Protein AF-A0A379WI03-F1 (afdb_monomer_lite)

Secondary structure (DSSP, 8-state):
-HHHHTT---S--HHHHHHHTT--SS--GGGGTTS---TTS--B----TT-------B-----TT-SS--------

pLDDT: mean 85.23, std 17.52, range [39.41, 97.75]

Radius of gyration: 19.85 Å; chains: 1; bounding box: 35×40×52 Å

InterPro domains:
  IPR001900 Ribonuclease II/R [PF00773] (35-63)
  IPR012340 Nucleic acid-binding, OB-fold [SSF50249] (2-63)

Organism: Salmonella enterica I (NCBI:txid59201)

Structure (mmCIF, N/CA/C/O backbone):
data_AF-A0A379WI03-F1
#
_entry.id   AF-A0A379WI03-F1
#
loop_
_atom_site.group_PDB
_atom_site.id
_atom_site.type_symbol
_atom_site.label_atom_id
_atom_site.label_alt_id
_atom_site.label_comp_id
_atom_site.label_asym_id
_atom_site.label_entity_id
_atom_site.label_seq_id
_atom_site.pdbx_PDB_ins_code
_atom_site.Cartn_x
_atom_site.Cartn_y
_atom_site.Cartn_z
_atom_site.occupancy
_atom_site.B_iso_or_equiv
_atom_site.auth_seq_id
_atom_site.auth_comp_id
_atom_site.auth_asym_id
_atom_site.auth_atom_id
_atom_site.pdbx_PDB_model_num
ATOM 1 N N . MET A 1 1 ? -2.114 21.970 20.109 1.00 62.22 1 MET A N 1
ATOM 2 C CA . MET A 1 1 ? -3.509 22.472 20.128 1.00 62.22 1 MET A CA 1
ATOM 3 C C . MET A 1 1 ? -4.168 22.522 18.739 1.00 62.22 1 MET A C 1
ATOM 5 O O . MET A 1 1 ? -5.319 22.905 18.675 1.00 62.22 1 MET A O 1
ATOM 9 N N . ALA A 1 2 ? -3.522 22.076 17.648 1.00 83.75 2 ALA A N 1
ATOM 10 C CA . ALA A 1 2 ? -4.064 22.221 16.287 1.00 83.75 2 ALA A CA 1
ATOM 11 C C . ALA A 1 2 ? -5.337 21.397 16.002 1.00 83.75 2 ALA A C 1
ATOM 13 O O . ALA A 1 2 ? -6.278 21.929 15.429 1.00 83.75 2 ALA A O 1
ATOM 14 N N . LEU A 1 3 ? -5.410 20.139 16.457 1.00 74.88 3 LEU A N 1
ATOM 15 C CA . LEU A 1 3 ? -6.542 19.244 16.155 1.00 74.88 3 LEU A CA 1
ATOM 16 C C . LEU A 1 3 ? -7.901 19.789 16.619 1.00 74.88 3 LEU A C 1
ATOM 18 O O . LEU A 1 3 ? -8.883 19.682 15.898 1.00 74.88 3 LEU A O 1
ATOM 22 N N . ARG A 1 4 ? -7.955 20.399 17.812 1.00 77.00 4 ARG A N 1
ATOM 23 C CA . ARG A 1 4 ? -9.199 20.976 18.350 1.00 77.00 4 ARG A CA 1
ATOM 24 C C . ARG A 1 4 ? -9.502 22.348 17.754 1.00 77.00 4 ARG A C 1
ATOM 26 O O . ARG A 1 4 ? -10.661 22.676 17.567 1.00 77.00 4 ARG A O 1
ATOM 33 N N . THR A 1 5 ? -8.469 23.140 17.466 1.00 85.31 5 THR A N 1
ATOM 34 C CA . THR A 1 5 ? -8.616 24.485 16.890 1.00 85.31 5 THR A CA 1
ATOM 35 C C . THR A 1 5 ? -9.073 24.450 15.434 1.00 85.31 5 THR A C 1
ATOM 37 O O . THR A 1 5 ? -9.812 25.332 15.020 1.00 85.31 5 THR A O 1
ATOM 40 N N . HIS A 1 6 ? -8.649 23.440 14.673 1.00 88.69 6 HIS A N 1
ATOM 41 C CA . HIS A 1 6 ? -9.027 23.254 13.270 1.00 88.69 6 HIS A CA 1
ATOM 42 C C . HIS A 1 6 ? -10.091 22.169 13.073 1.00 88.69 6 HIS A C 1
ATOM 44 O O . HIS A 1 6 ? -10.341 21.782 11.937 1.00 88.69 6 HIS A O 1
ATOM 50 N N . GLU A 1 7 ? -10.676 21.665 14.167 1.00 86.56 7 GLU A N 1
ATOM 51 C CA . GLU A 1 7 ? -11.760 20.671 14.155 1.00 86.56 7 GLU A CA 1
ATOM 52 C C . GLU A 1 7 ? -11.471 19.456 13.254 1.00 86.56 7 GLU A C 1
ATOM 54 O O . GLU A 1 7 ? -12.360 18.908 12.607 1.00 86.56 7 GLU A O 1
ATOM 59 N N . ILE A 1 8 ? -10.207 19.021 13.214 1.00 92.00 8 ILE A N 1
ATOM 60 C CA . ILE A 1 8 ? -9.782 17.895 12.380 1.00 92.00 8 ILE A CA 1
ATOM 61 C C . ILE A 1 8 ? -10.295 16.602 13.026 1.00 92.00 8 ILE A C 1
ATOM 63 O O . ILE A 1 8 ? -9.931 16.328 14.177 1.00 92.00 8 ILE A O 1
ATOM 67 N N . PRO A 1 9 ? -11.105 15.788 12.323 1.00 92.12 9 PRO A N 1
ATOM 68 C CA . PRO A 1 9 ? -11.559 14.507 12.841 1.00 92.12 9 PRO A CA 1
ATOM 69 C C . PRO A 1 9 ? -10.370 13.588 13.105 1.00 92.12 9 PRO A C 1
ATOM 71 O O . PRO A 1 9 ? -9.519 13.388 12.243 1.00 92.12 9 PRO A O 1
ATOM 74 N N . TYR A 1 10 ? -10.312 13.036 14.312 1.00 91.75 10 TYR A N 1
ATOM 75 C CA . TYR A 1 10 ? -9.207 12.176 14.746 1.00 91.75 10 TYR A CA 1
ATOM 76 C C . TYR A 1 10 ? -9.684 10.895 15.443 1.00 91.75 10 TYR A C 1
ATOM 78 O O . TYR A 1 10 ? -8.869 10.042 15.782 1.00 91.75 10 TYR A O 1
ATOM 86 N N . ILE A 1 11 ? -10.993 10.771 15.685 1.00 95.19 11 ILE A N 1
ATOM 87 C CA . ILE A 1 11 ? -11.622 9.568 16.233 1.00 95.19 11 ILE A CA 1
ATOM 88 C C . ILE A 1 11 ? -12.369 8.874 15.104 1.00 95.19 11 ILE A C 1
ATOM 90 O O . ILE A 1 11 ? -13.225 9.483 14.458 1.00 95.19 11 ILE A O 1
ATOM 94 N N . TRP A 1 12 ? -12.067 7.598 14.899 1.00 96.38 12 TRP A N 1
ATOM 95 C CA . TRP A 1 12 ? -12.798 6.763 13.961 1.00 96.38 12 TRP A CA 1
ATOM 96 C C . TRP A 1 12 ? -14.161 6.367 14.551 1.00 96.38 12 TRP A C 1
ATOM 98 O O . TRP A 1 12 ? -14.234 5.974 15.716 1.00 96.38 12 TRP A O 1
ATOM 108 N N . PRO A 1 13 ? -15.265 6.476 13.792 1.00 97.31 13 PRO A N 1
ATOM 109 C CA . PRO A 1 13 ? -16.562 5.987 14.245 1.00 97.31 13 PRO A CA 1
ATOM 110 C C . PRO A 1 13 ? -16.557 4.465 14.432 1.00 97.31 13 PRO A C 1
ATOM 112 O O . PRO A 1 13 ? -16.003 3.744 13.607 1.00 97.31 13 PRO A O 1
ATOM 115 N N . GLN A 1 14 ? -17.282 3.962 15.435 1.00 97.31 14 GLN A N 1
ATOM 116 C CA . GLN A 1 14 ? -17.372 2.520 15.722 1.00 97.31 14 GLN A CA 1
ATOM 117 C C . GLN A 1 14 ? -17.824 1.686 14.507 1.00 97.31 14 GLN A C 1
ATOM 119 O O . GLN A 1 14 ? -17.369 0.563 14.313 1.00 97.31 14 GLN A O 1
ATOM 124 N N . ALA A 1 15 ? -18.702 2.235 13.662 1.00 97.12 15 ALA A N 1
ATOM 125 C CA . ALA A 1 15 ? -19.140 1.567 12.437 1.00 97.12 15 ALA A CA 1
ATOM 126 C C . ALA A 1 15 ? -17.985 1.336 11.440 1.00 97.12 15 ALA A C 1
ATOM 128 O O . ALA A 1 15 ? -17.958 0.304 10.775 1.00 97.12 15 ALA A O 1
ATOM 129 N N . VAL A 1 16 ? -17.016 2.260 11.365 1.00 96.94 16 VAL A N 1
ATOM 130 C CA . VAL A 1 16 ? -15.822 2.119 10.513 1.00 96.94 16 VAL A CA 1
ATOM 131 C C . VAL A 1 16 ? -14.918 1.022 11.064 1.00 96.94 16 VAL A C 1
ATOM 133 O O . VAL A 1 16 ? -14.496 0.151 10.311 1.00 96.94 16 VAL A O 1
ATOM 136 N N . GLU A 1 17 ? -14.689 1.006 12.380 1.00 97.62 17 GLU A N 1
ATOM 137 C CA . GLU A 1 17 ? -13.900 -0.042 13.043 1.00 97.62 17 GLU A CA 1
ATOM 138 C C . GLU A 1 17 ? -14.505 -1.437 12.816 1.00 97.62 17 GLU A C 1
ATOM 140 O O . GLU A 1 17 ? -13.797 -2.380 12.469 1.00 97.62 17 GLU A O 1
ATOM 145 N N . GLN A 1 18 ? -15.830 -1.563 12.940 1.00 97.75 18 GLN A N 1
ATOM 146 C CA . GLN A 1 18 ? -16.547 -2.815 12.678 1.00 97.75 18 GLN A CA 1
ATOM 147 C C . GLN A 1 18 ? -16.437 -3.260 11.217 1.00 97.75 18 GLN A C 1
ATOM 149 O O . GLN A 1 18 ? -16.331 -4.456 10.951 1.00 97.75 18 GLN A O 1
ATOM 154 N N . GLN A 1 19 ? -16.452 -2.318 10.271 1.00 96.62 19 GLN A N 1
ATOM 155 C CA . GLN A 1 19 ? -16.334 -2.623 8.849 1.00 96.62 19 GLN A CA 1
ATOM 156 C C . GLN A 1 19 ? -14.940 -3.156 8.492 1.00 96.62 19 GLN A C 1
ATOM 158 O O . GLN A 1 19 ? -14.834 -4.147 7.769 1.00 96.62 19 GLN A O 1
ATOM 163 N N . VAL A 1 20 ? -13.874 -2.522 8.989 1.00 96.69 20 VAL A N 1
ATOM 164 C CA . VAL A 1 20 ? -12.494 -2.917 8.653 1.00 96.69 20 VAL A CA 1
ATOM 165 C C . VAL A 1 20 ? -12.039 -4.184 9.381 1.00 96.69 20 VAL A C 1
ATOM 167 O O . VAL A 1 20 ? -11.149 -4.873 8.892 1.00 96.69 20 VAL A O 1
ATOM 170 N N . ALA A 1 21 ? -12.679 -4.547 10.498 1.00 96.50 21 ALA A N 1
ATOM 171 C CA . ALA A 1 21 ? -12.339 -5.736 11.285 1.00 96.50 21 ALA A CA 1
ATOM 172 C C . ALA A 1 21 ? -12.450 -7.065 10.511 1.00 96.50 21 ALA A C 1
ATOM 174 O O . ALA A 1 21 ? -11.852 -8.061 10.910 1.00 96.50 21 ALA A O 1
ATOM 175 N N . GLY A 1 22 ? -13.226 -7.098 9.422 1.00 95.12 22 GLY A N 1
ATOM 176 C CA . GLY A 1 22 ? -13.382 -8.278 8.568 1.00 95.12 22 GLY A CA 1
ATOM 177 C C . GLY A 1 22 ? -12.373 -8.385 7.421 1.00 95.12 22 GLY A C 1
ATOM 178 O O . GLY A 1 22 ? -12.439 -9.354 6.660 1.00 95.12 22 GLY A O 1
ATOM 179 N N . LEU A 1 23 ? -11.480 -7.404 7.246 1.00 95.75 23 LEU A N 1
ATOM 180 C CA . LEU A 1 23 ? -10.482 -7.434 6.179 1.00 95.75 23 LEU A CA 1
ATOM 181 C C . LEU A 1 23 ? -9.447 -8.529 6.449 1.00 95.75 23 LEU A C 1
ATOM 183 O O . LEU A 1 23 ? -8.967 -8.704 7.567 1.00 95.75 23 LEU A O 1
ATOM 187 N N . LYS A 1 24 ? -9.119 -9.285 5.401 1.00 96.12 24 LYS A N 1
ATOM 188 C CA . LYS A 1 24 ? -8.057 -10.292 5.438 1.00 96.12 24 LYS A CA 1
ATOM 189 C C . LYS A 1 24 ? -6.715 -9.628 5.144 1.00 96.12 24 LYS A C 1
ATOM 191 O O . LYS A 1 24 ? -6.669 -8.620 4.448 1.00 96.12 24 LYS A O 1
ATOM 196 N N . GLU A 1 25 ? -5.645 -10.236 5.643 1.00 95.94 25 GLU A N 1
ATOM 197 C CA . GLU A 1 25 ? -4.271 -9.775 5.415 1.00 95.94 25 GLU A CA 1
ATOM 198 C C . GLU A 1 25 ? -3.843 -9.931 3.949 1.00 95.94 25 GLU A C 1
ATOM 200 O O . GLU A 1 25 ? -3.196 -9.054 3.387 1.00 95.94 25 GLU A O 1
ATOM 205 N N . GLU A 1 26 ? -4.268 -11.018 3.301 1.00 96.44 26 GLU A N 1
ATOM 206 C CA . GLU A 1 26 ? -3.950 -11.298 1.902 1.00 96.44 26 GLU A CA 1
ATOM 207 C C . GLU A 1 26 ? -5.149 -11.065 0.975 1.00 96.44 26 GLU A C 1
ATOM 209 O O . GLU A 1 26 ? -6.310 -11.313 1.326 1.00 96.44 26 GLU A O 1
ATOM 214 N N . VAL A 1 27 ? -4.856 -10.641 -0.258 1.00 94.75 27 VAL A N 1
ATOM 215 C CA . VAL A 1 27 ? -5.867 -10.463 -1.305 1.00 94.75 27 VAL A CA 1
ATOM 216 C C . VAL A 1 27 ? -6.357 -11.836 -1.790 1.00 94.75 27 VAL A C 1
ATOM 218 O O . VAL A 1 27 ? -5.547 -12.609 -2.314 1.00 94.75 27 VAL A O 1
ATOM 221 N N . PRO A 1 28 ? -7.665 -12.138 -1.686 1.00 95.31 28 PRO A N 1
ATOM 222 C CA . PRO A 1 28 ? -8.218 -13.420 -2.117 1.00 95.31 28 PRO A CA 1
ATOM 223 C C . PRO A 1 28 ? -8.086 -13.620 -3.636 1.00 95.31 28 PRO A C 1
ATOM 225 O O . PRO A 1 28 ? -8.193 -12.663 -4.407 1.00 95.31 28 PRO A O 1
ATOM 228 N N . GLU A 1 29 ? -7.889 -14.864 -4.084 1.00 94.88 29 GLU A N 1
ATOM 229 C CA . GLU A 1 29 ? -7.703 -15.194 -5.509 1.00 94.88 29 GLU A CA 1
ATOM 230 C C . GLU A 1 29 ? -8.915 -14.801 -6.361 1.00 94.88 29 GLU A C 1
ATOM 232 O O . GLU A 1 29 ? -8.768 -14.341 -7.493 1.00 94.88 29 GLU A O 1
ATOM 237 N N . GLU A 1 30 ? -10.121 -14.887 -5.798 1.00 95.69 30 GLU A N 1
ATOM 238 C CA . GLU A 1 30 ? -11.351 -14.511 -6.492 1.00 95.69 30 GLU A CA 1
ATOM 239 C C . GLU A 1 30 ? -11.372 -13.016 -6.855 1.00 95.69 30 GLU A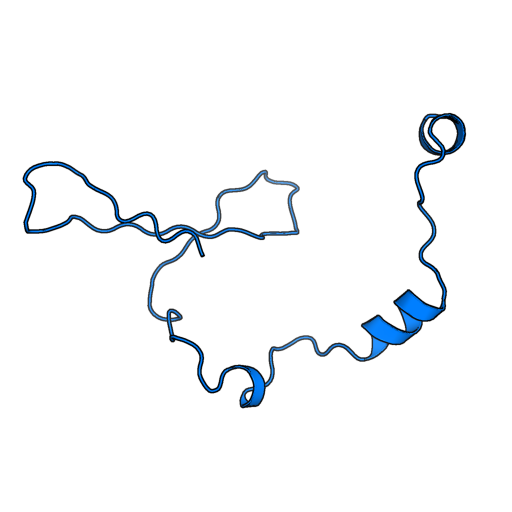 C 1
ATOM 241 O O . GLU A 1 30 ? -11.937 -12.639 -7.880 1.00 95.69 30 GLU A O 1
ATOM 246 N N . ALA A 1 31 ? -10.712 -12.160 -6.064 1.00 94.81 31 ALA A N 1
ATOM 247 C CA . ALA A 1 31 ? -10.621 -10.720 -6.323 1.00 94.81 31 ALA A CA 1
ATOM 248 C C . ALA A 1 31 ? -9.591 -10.354 -7.409 1.00 94.81 31 ALA A C 1
ATOM 250 O O . ALA A 1 31 ? -9.566 -9.210 -7.881 1.00 94.81 31 ALA A O 1
ATOM 251 N N . LYS A 1 32 ? -8.738 -11.309 -7.806 1.00 94.62 32 LYS A N 1
ATOM 252 C CA . LYS A 1 32 ? -7.730 -11.135 -8.863 1.00 94.62 32 LYS A CA 1
ATOM 253 C C . LYS A 1 32 ? -8.306 -11.407 -10.255 1.00 94.62 32 LYS A C 1
ATOM 255 O O . LYS A 1 32 ? -7.764 -10.923 -11.247 1.00 94.62 32 LYS A O 1
ATOM 260 N N . VAL A 1 33 ? -9.416 -12.143 -10.344 1.00 95.88 33 VAL A N 1
ATOM 261 C CA . VAL A 1 33 ? -10.044 -12.521 -11.618 1.00 95.88 33 VAL A CA 1
ATOM 262 C C . VAL A 1 33 ? -10.463 -11.281 -12.414 1.00 95.88 33 VAL A C 1
ATOM 264 O O . VAL A 1 33 ? -11.132 -10.388 -11.901 1.00 95.88 33 VAL A O 1
ATOM 267 N N . GLY A 1 34 ? -10.075 -11.235 -13.692 1.00 94.62 34 GLY A N 1
ATOM 268 C CA . GLY A 1 34 ? -10.397 -10.133 -14.607 1.00 94.62 34 GLY A CA 1
ATOM 269 C C . GLY A 1 34 ? -9.448 -8.933 -14.534 1.00 94.62 34 GLY A C 1
ATOM 270 O O . GLY A 1 34 ? -9.645 -7.971 -15.275 1.00 94.62 34 GLY A O 1
ATOM 271 N N . ARG A 1 35 ? -8.415 -8.979 -13.684 1.00 95.06 35 ARG A N 1
ATOM 272 C CA . ARG A 1 35 ? -7.355 -7.964 -13.641 1.00 95.06 35 ARG A CA 1
ATOM 273 C C . ARG A 1 35 ? -6.223 -8.314 -14.604 1.00 95.06 35 ARG A C 1
ATOM 275 O O . ARG A 1 35 ? -5.965 -9.484 -14.876 1.00 95.06 35 ARG A O 1
ATOM 282 N N . VAL A 1 36 ? -5.540 -7.286 -15.102 1.00 94.94 36 VAL A N 1
ATOM 283 C CA . VAL A 1 36 ? -4.270 -7.460 -15.816 1.00 94.94 36 VAL A CA 1
ATOM 284 C C . VAL A 1 36 ? -3.212 -7.878 -14.800 1.00 94.94 36 VAL A C 1
ATOM 286 O O . VAL A 1 36 ? -3.078 -7.246 -13.753 1.00 94.94 36 VAL A O 1
ATOM 289 N N . ASP A 1 37 ? -2.486 -8.948 -15.102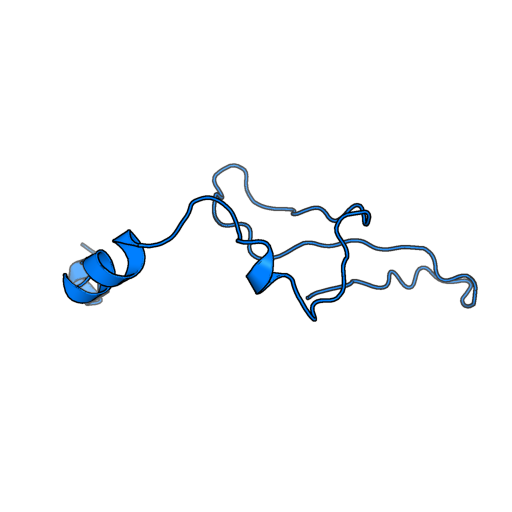 1.00 94.12 37 ASP A N 1
ATOM 290 C CA . ASP A 1 37 ? -1.435 -9.460 -14.231 1.00 94.12 37 ASP A CA 1
ATOM 291 C C . ASP A 1 37 ? -0.098 -8.780 -14.544 1.00 94.12 37 ASP A C 1
ATOM 293 O O . ASP A 1 37 ? 0.438 -8.932 -15.641 1.00 94.12 37 ASP A O 1
ATOM 297 N N . LEU A 1 38 ? 0.416 -8.012 -13.582 1.00 94.62 38 LEU A N 1
ATOM 298 C CA . LEU A 1 38 ? 1.691 -7.292 -13.669 1.00 94.62 38 LEU A CA 1
ATOM 299 C C . LEU A 1 38 ? 2.706 -7.77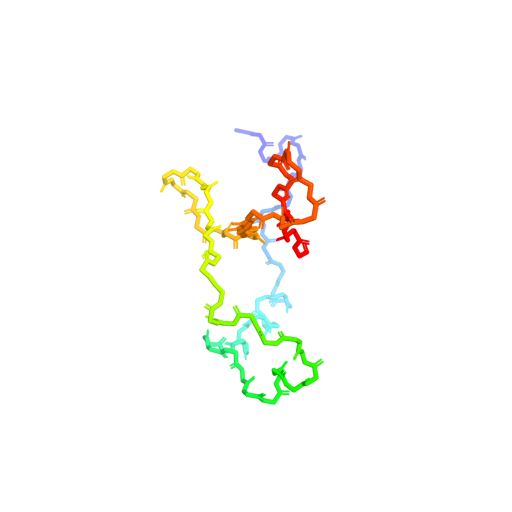8 -12.621 1.00 94.62 38 LEU A C 1
ATOM 301 O O . LEU A 1 38 ? 3.695 -7.096 -12.372 1.00 94.62 38 LEU A O 1
ATOM 305 N N . ARG A 1 39 ? 2.479 -8.937 -11.986 1.00 94.00 39 ARG A N 1
ATOM 306 C CA . ARG A 1 39 ? 3.311 -9.422 -10.865 1.00 94.00 39 ARG A CA 1
ATOM 307 C C . ARG A 1 39 ? 4.761 -9.727 -11.244 1.00 94.00 39 ARG A C 1
ATOM 309 O O . ARG A 1 39 ? 5.631 -9.653 -10.384 1.00 94.00 39 ARG A O 1
ATOM 316 N N . ASP A 1 40 ? 5.013 -10.042 -12.512 1.00 94.56 40 ASP A N 1
ATOM 317 C CA . ASP A 1 40 ? 6.360 -10.307 -13.033 1.00 94.56 40 ASP A CA 1
ATOM 318 C C . ASP A 1 40 ? 7.092 -9.027 -13.481 1.00 94.56 40 ASP A C 1
ATOM 320 O O . ASP A 1 40 ? 8.275 -9.070 -13.829 1.00 94.56 40 ASP A O 1
ATOM 324 N N . LEU A 1 41 ? 6.405 -7.878 -13.494 1.00 93.12 41 LEU A N 1
ATOM 325 C CA . LEU A 1 41 ? 6.994 -6.595 -13.858 1.00 93.12 41 LEU A CA 1
ATOM 326 C C . LEU A 1 41 ? 7.727 -6.012 -12.637 1.00 93.12 41 LEU A C 1
ATOM 328 O O . LEU A 1 41 ? 7.143 -5.968 -11.554 1.00 93.12 41 LEU A O 1
ATOM 332 N N . PRO A 1 42 ? 8.981 -5.536 -12.768 1.00 93.62 42 PRO A N 1
ATOM 333 C CA . PRO A 1 42 ? 9.768 -5.081 -11.624 1.00 93.62 42 PRO A CA 1
ATOM 334 C C . PRO A 1 42 ? 9.390 -3.643 -11.233 1.00 93.62 42 PRO A C 1
ATOM 336 O O . PRO A 1 42 ? 10.180 -2.708 -11.373 1.00 93.62 42 PRO A O 1
ATOM 339 N N . LEU A 1 43 ? 8.151 -3.477 -10.776 1.00 94.31 43 LEU A N 1
ATOM 340 C CA . LEU A 1 43 ? 7.618 -2.249 -10.197 1.00 94.31 43 LEU A CA 1
ATOM 341 C C . LEU A 1 43 ? 8.291 -1.968 -8.847 1.00 94.31 43 LEU A C 1
ATOM 343 O O . LEU A 1 43 ? 8.516 -2.883 -8.054 1.00 94.31 43 LEU A O 1
ATOM 347 N N . VAL A 1 44 ? 8.600 -0.698 -8.586 1.00 94.44 44 VAL A N 1
ATOM 348 C CA . VAL A 1 44 ? 9.177 -0.230 -7.316 1.00 94.44 44 VAL A CA 1
ATOM 349 C C . VAL A 1 44 ? 8.432 1.002 -6.809 1.00 94.44 44 VAL A C 1
ATOM 351 O O . VAL A 1 44 ? 7.930 1.783 -7.617 1.00 94.44 44 VAL A O 1
ATOM 354 N N . THR A 1 45 ? 8.394 1.192 -5.490 1.00 95.44 45 THR A N 1
ATOM 355 C CA . THR A 1 45 ? 7.901 2.420 -4.842 1.00 95.44 45 THR A CA 1
ATOM 356 C C . THR A 1 45 ? 9.101 3.255 -4.384 1.00 95.44 45 THR A C 1
ATOM 358 O O . THR A 1 45 ? 10.190 2.713 -4.149 1.00 95.44 45 THR A O 1
ATOM 361 N N . ILE A 1 46 ? 8.962 4.581 -4.344 1.00 95.19 46 ILE A N 1
ATOM 362 C CA . ILE A 1 46 ? 10.046 5.498 -3.966 1.00 95.19 46 ILE A CA 1
ATOM 363 C C . ILE A 1 46 ? 9.481 6.532 -2.997 1.00 95.19 46 ILE A C 1
ATOM 365 O O . ILE A 1 46 ? 8.968 7.571 -3.403 1.00 95.19 46 ILE A O 1
ATOM 369 N N . ASP A 1 47 ? 9.651 6.253 -1.709 1.00 94.75 47 ASP A N 1
ATOM 370 C CA . ASP A 1 47 ? 9.017 6.992 -0.621 1.00 94.75 47 ASP A CA 1
ATOM 371 C C . ASP A 1 47 ? 10.029 7.445 0.440 1.00 94.75 47 ASP A C 1
ATOM 373 O O . ASP A 1 47 ? 11.203 7.063 0.434 1.00 94.75 47 ASP A O 1
ATOM 377 N N . GLY A 1 48 ? 9.571 8.279 1.377 1.00 95.12 48 GLY A N 1
ATOM 378 C CA . GLY A 1 48 ? 10.359 8.659 2.551 1.00 95.12 48 GLY A CA 1
ATOM 379 C C . GLY A 1 48 ? 10.593 7.480 3.508 1.00 95.12 48 GLY A C 1
ATOM 380 O O . GLY A 1 48 ? 9.773 6.573 3.599 1.00 95.12 48 GLY A O 1
ATOM 381 N N . GLU A 1 49 ? 11.686 7.516 4.278 1.00 95.00 49 GLU A N 1
ATOM 382 C CA . GLU A 1 49 ? 12.099 6.420 5.183 1.00 95.00 49 GLU A CA 1
ATOM 383 C C . GLU A 1 49 ? 11.023 6.027 6.220 1.00 95.00 49 GLU A C 1
ATOM 385 O O . GLU A 1 49 ? 10.863 4.851 6.573 1.00 95.00 49 GLU A O 1
ATOM 390 N N . ASP A 1 50 ? 10.238 7.005 6.672 1.00 95.56 50 ASP A N 1
ATOM 391 C CA . ASP A 1 50 ? 9.188 6.819 7.675 1.00 95.56 50 ASP A CA 1
ATOM 392 C C . ASP A 1 50 ? 7.811 6.466 7.080 1.00 95.56 50 ASP A C 1
ATOM 394 O O . ASP A 1 50 ? 6.888 6.164 7.840 1.00 95.56 50 ASP A O 1
ATOM 398 N N . ALA A 1 51 ? 7.651 6.476 5.750 1.00 95.81 51 ALA A N 1
ATOM 399 C CA . ALA A 1 51 ? 6.382 6.158 5.091 1.00 95.81 51 ALA A CA 1
ATOM 400 C C . ALA A 1 51 ? 6.028 4.669 5.239 1.00 95.81 51 ALA A C 1
ATOM 402 O O . ALA A 1 51 ? 6.910 3.802 5.273 1.00 95.81 51 ALA A O 1
ATOM 403 N N . ARG A 1 52 ? 4.735 4.357 5.372 1.00 93.38 52 ARG A N 1
ATOM 404 C CA . ARG A 1 52 ? 4.235 2.974 5.554 1.00 93.38 52 ARG A CA 1
ATOM 405 C C . ARG A 1 52 ? 3.039 2.640 4.659 1.00 93.38 52 ARG A C 1
ATOM 407 O O . ARG A 1 52 ? 2.588 1.499 4.643 1.00 93.38 52 ARG A O 1
ATOM 414 N N . ASP A 1 53 ? 2.555 3.632 3.936 1.00 93.44 53 ASP A N 1
ATOM 415 C CA . ASP A 1 53 ? 1.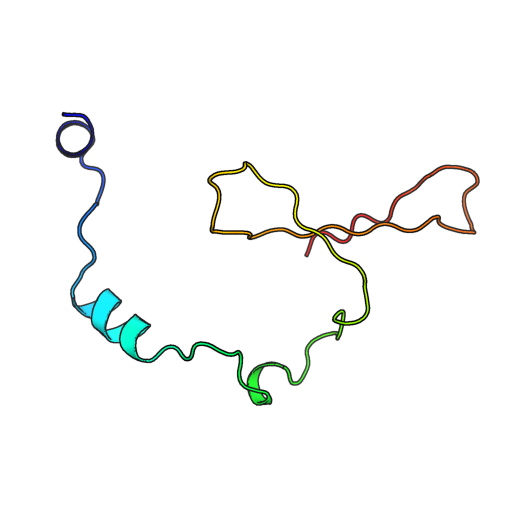396 3.674 3.063 1.00 93.44 53 ASP A CA 1
ATOM 416 C C . ASP A 1 53 ? 1.868 3.943 1.627 1.00 93.44 53 ASP A C 1
ATOM 418 O O . ASP A 1 53 ? 1.889 5.077 1.165 1.00 93.44 53 ASP A O 1
ATOM 422 N N . PHE A 1 54 ? 2.330 2.890 0.947 1.00 92.38 54 PHE A N 1
ATOM 423 C CA . PHE A 1 54 ? 2.861 2.982 -0.416 1.00 92.38 54 PHE A CA 1
ATOM 424 C C . PHE A 1 54 ? 1.735 2.821 -1.443 1.00 92.38 54 PHE A C 1
ATOM 426 O O . PHE A 1 54 ? 1.318 1.698 -1.741 1.00 92.38 54 PHE A O 1
ATOM 433 N N . ASP A 1 55 ? 1.242 3.941 -1.967 1.00 92.62 55 ASP A N 1
ATOM 434 C CA . ASP A 1 55 ? 0.079 3.964 -2.863 1.00 92.62 55 ASP A CA 1
ATOM 435 C C . ASP A 1 55 ? 0.451 3.936 -4.356 1.00 92.62 55 ASP A C 1
ATOM 437 O O . ASP A 1 55 ? -0.376 3.556 -5.188 1.00 92.62 55 ASP A O 1
ATOM 441 N N . ASP A 1 56 ? 1.684 4.305 -4.710 1.00 92.62 56 ASP A N 1
ATOM 442 C CA . ASP A 1 56 ? 2.170 4.346 -6.088 1.00 92.62 56 ASP A CA 1
ATOM 443 C C . ASP A 1 56 ? 3.391 3.449 -6.331 1.00 92.62 56 ASP A C 1
ATOM 445 O O . ASP A 1 56 ? 4.217 3.197 -5.456 1.00 92.62 56 ASP A O 1
ATOM 449 N N . ALA A 1 57 ? 3.501 2.944 -7.561 1.00 93.81 57 ALA A N 1
ATOM 450 C CA . ALA A 1 57 ? 4.633 2.153 -8.017 1.00 93.81 57 ALA A CA 1
ATOM 451 C C . ALA A 1 57 ? 4.953 2.487 -9.475 1.00 93.81 57 ALA A C 1
ATOM 453 O O . ALA A 1 57 ? 4.058 2.747 -10.279 1.00 93.81 57 ALA A O 1
ATOM 454 N N . VAL A 1 58 ? 6.237 2.458 -9.829 1.00 92.69 58 VAL A N 1
ATOM 455 C CA . VAL A 1 58 ? 6.710 2.830 -11.164 1.00 92.69 58 VAL A C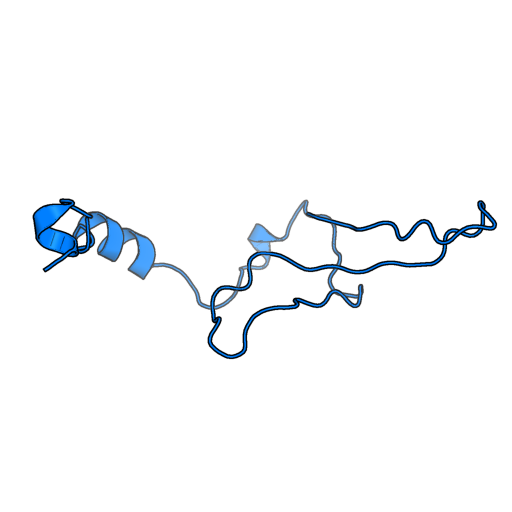A 1
ATOM 456 C C . VAL A 1 58 ? 7.657 1.788 -11.746 1.00 92.69 58 VAL A C 1
ATOM 458 O O . VAL A 1 58 ? 8.446 1.149 -11.052 1.00 92.69 58 VAL A O 1
ATOM 461 N N . TYR A 1 59 ? 7.591 1.643 -13.066 1.00 92.81 59 TYR A N 1
ATOM 462 C CA . TYR A 1 59 ? 8.531 0.893 -13.892 1.00 92.81 59 TYR A CA 1
ATOM 463 C C . TYR A 1 59 ? 8.623 1.578 -15.255 1.00 92.81 59 TYR A C 1
ATOM 465 O O . TYR A 1 59 ? 7.648 2.174 -15.714 1.00 92.81 59 TYR A O 1
ATOM 473 N N . CYS A 1 60 ? 9.783 1.503 -15.910 1.00 88.81 60 CYS A N 1
ATOM 474 C CA . CYS A 1 60 ? 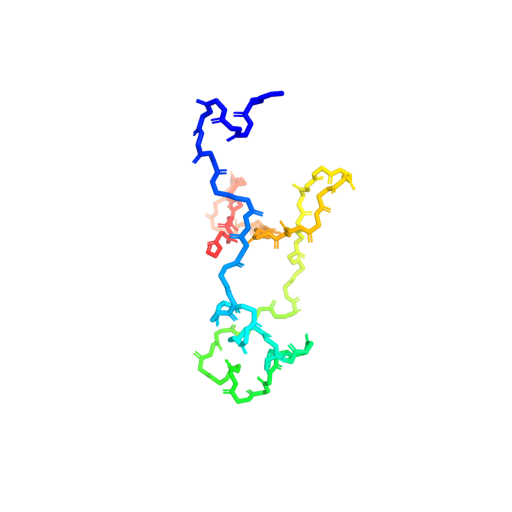9.926 1.962 -17.283 1.00 88.81 60 CYS A CA 1
ATOM 475 C C . CYS A 1 60 ? 10.893 1.087 -18.088 1.00 88.81 60 CYS A C 1
ATOM 477 O O . CYS A 1 60 ? 11.874 0.553 -17.569 1.00 88.81 60 CYS A O 1
ATOM 479 N N . GLU A 1 61 ? 10.633 0.989 -19.390 1.00 87.56 61 GLU A N 1
ATOM 480 C CA . GLU A 1 61 ? 11.503 0.328 -20.360 1.00 87.56 61 GLU A CA 1
ATOM 481 C C . GLU A 1 61 ? 11.821 1.256 -21.539 1.00 87.56 61 GLU A C 1
ATOM 483 O O . GLU A 1 61 ? 11.134 2.251 -21.789 1.00 87.56 61 GLU A O 1
ATOM 488 N N . LYS A 1 62 ? 12.898 0.950 -22.271 1.00 87.19 62 LYS A N 1
ATOM 489 C CA . LYS A 1 62 ? 13.263 1.704 -23.474 1.00 87.19 62 LYS A CA 1
ATOM 490 C C . LYS A 1 62 ? 12.341 1.306 -24.619 1.00 87.19 62 LYS A C 1
ATOM 492 O O . LYS A 1 62 ? 12.324 0.150 -25.025 1.00 87.19 62 LYS A O 1
ATOM 497 N N . ASN A 1 63 ? 11.657 2.281 -25.203 1.00 79.31 63 ASN A N 1
ATOM 498 C CA . ASN A 1 63 ? 10.848 2.048 -26.390 1.00 79.31 63 ASN A CA 1
ATOM 499 C C . ASN A 1 63 ? 11.740 1.861 -27.635 1.00 79.31 63 ASN A C 1
ATOM 501 O O . ASN A 1 63 ? 12.517 2.748 -27.988 1.00 79.31 63 ASN A O 1
ATOM 505 N N . ALA A 1 64 ? 11.624 0.719 -28.318 1.00 69.06 64 ALA A N 1
ATOM 506 C CA . ALA A 1 64 ? 12.440 0.385 -29.490 1.00 69.06 64 ALA A CA 1
ATOM 507 C C . ALA A 1 64 ? 12.145 1.256 -30.733 1.00 69.06 64 ALA A C 1
ATOM 509 O O . ALA A 1 64 ? 12.960 1.301 -31.652 1.00 69.06 64 ALA A O 1
ATOM 510 N N . ALA A 1 65 ? 11.006 1.957 -30.773 1.00 64.31 65 ALA A N 1
ATOM 511 C CA . ALA A 1 65 ? 10.576 2.748 -31.931 1.00 64.31 65 ALA A CA 1
ATOM 512 C C . ALA A 1 65 ? 11.048 4.216 -31.921 1.00 64.31 65 ALA A C 1
ATOM 514 O O . ALA A 1 65 ? 10.971 4.888 -32.949 1.00 64.31 65 ALA A O 1
ATOM 515 N N . ALA A 1 66 ? 11.544 4.729 -30.793 1.00 51.38 66 ALA A N 1
ATOM 516 C CA . ALA A 1 66 ? 11.992 6.112 -30.667 1.00 51.38 66 ALA A CA 1
ATOM 517 C C . ALA A 1 66 ? 13.418 6.143 -30.112 1.00 51.38 66 ALA A C 1
ATOM 519 O O . ALA A 1 66 ? 13.678 5.672 -29.009 1.00 51.38 66 ALA A O 1
ATOM 520 N N . ALA A 1 67 ? 14.353 6.733 -30.859 1.00 49.19 67 ALA A N 1
ATOM 521 C CA . ALA A 1 67 ? 15.709 7.031 -30.395 1.00 49.19 67 ALA A CA 1
ATOM 522 C C . ALA A 1 67 ? 15.705 8.185 -29.364 1.00 49.19 67 ALA A C 1
ATOM 524 O O . ALA A 1 67 ? 16.320 9.228 -29.561 1.00 49.19 67 ALA A O 1
ATOM 525 N N . GLY A 1 68 ? 14.962 8.009 -28.276 1.00 45.88 68 GLY A N 1
ATOM 526 C CA . GLY A 1 68 ? 14.781 8.953 -27.185 1.00 45.88 68 GLY A CA 1
ATOM 527 C C . GLY A 1 68 ? 14.064 8.233 -26.053 1.00 45.88 68 GLY A C 1
ATOM 528 O O . GLY A 1 68 ? 13.072 7.550 -26.289 1.00 45.88 68 GLY A O 1
ATOM 529 N N . VAL A 1 69 ? 14.607 8.328 -24.839 1.00 47.31 69 VAL A N 1
ATOM 530 C CA . VAL A 1 69 ? 14.105 7.649 -23.638 1.00 47.31 69 VAL A CA 1
ATOM 531 C C . VAL A 1 69 ? 12.686 8.140 -23.335 1.00 47.31 69 VAL A C 1
ATOM 533 O O . VAL A 1 69 ? 12.491 9.104 -22.605 1.00 47.31 69 VAL A O 1
ATOM 536 N N . CYS A 1 70 ? 11.687 7.495 -23.926 1.00 43.22 70 CYS A N 1
ATOM 537 C CA . CYS A 1 70 ? 10.299 7.609 -23.519 1.00 43.22 70 CYS A CA 1
ATOM 538 C C . CYS A 1 70 ? 10.047 6.432 -22.584 1.00 43.22 70 CYS A C 1
ATOM 540 O O . CYS A 1 70 ? 9.684 5.342 -23.025 1.00 43.22 70 CYS A O 1
ATOM 542 N N . GLY A 1 71 ? 10.368 6.632 -21.304 1.00 45.59 71 GLY A N 1
ATOM 543 C CA . GLY A 1 71 ? 9.972 5.698 -20.265 1.00 45.59 71 GLY A CA 1
ATOM 544 C C . GLY A 1 71 ? 8.452 5.686 -20.224 1.00 45.59 71 GLY A C 1
ATOM 545 O O . GLY A 1 71 ? 7.845 6.694 -19.869 1.00 45.59 71 GLY A O 1
ATOM 546 N N . SER A 1 72 ? 7.846 4.578 -20.642 1.00 48.41 72 SER A N 1
ATOM 547 C CA . SER A 1 72 ? 6.437 4.304 -20.371 1.00 48.41 72 SER A CA 1
ATOM 548 C C . SER A 1 72 ? 6.285 4.225 -18.857 1.00 48.41 72 SER A C 1
ATOM 550 O O . SER A 1 72 ? 6.503 3.170 -18.272 1.00 48.41 72 SER A O 1
ATOM 552 N N . LEU A 1 73 ? 5.998 5.358 -18.224 1.00 46.97 73 LEU A N 1
ATOM 553 C CA . LEU A 1 73 ? 5.672 5.442 -16.814 1.00 46.97 73 LEU A CA 1
ATOM 554 C C . LEU A 1 73 ? 4.275 4.831 -16.674 1.00 46.97 73 LEU A C 1
ATOM 556 O O . LEU A 1 73 ? 3.272 5.486 -16.958 1.00 46.97 73 LEU A O 1
ATOM 560 N N . LEU A 1 74 ? 4.214 3.543 -16.341 1.00 48.81 74 LEU A N 1
ATOM 561 C CA . LEU A 1 74 ? 2.967 2.902 -15.938 1.00 48.81 74 LEU A CA 1
ATOM 562 C C . LEU A 1 74 ? 2.611 3.450 -14.550 1.00 48.81 74 LEU A C 1
ATOM 564 O O . LEU A 1 74 ? 2.942 2.829 -13.549 1.00 48.81 74 LEU A O 1
ATOM 568 N N . LEU A 1 75 ? 2.006 4.642 -14.498 1.00 39.41 75 LEU A N 1
ATOM 569 C CA . LEU A 1 75 ? 1.172 5.014 -13.357 1.00 39.41 75 LEU A CA 1
ATOM 570 C C . LEU A 1 75 ? -0.140 4.255 -13.519 1.00 39.41 75 LEU A C 1
ATOM 572 O O . LEU A 1 75 ? -0.828 4.417 -14.531 1.00 39.41 75 LEU A O 1
ATOM 576 N N . THR A 1 76 ? -0.438 3.401 -12.549 1.00 41.97 76 THR A N 1
ATOM 577 C CA . THR A 1 76 ? -1.774 2.831 -12.358 1.00 41.97 76 THR A CA 1
ATOM 578 C C . THR A 1 76 ? -2.776 3.895 -11.945 1.00 41.97 76 THR A C 1
ATOM 580 O O . THR A 1 76 ? -2.376 4.790 -11.168 1.00 41.97 76 THR A O 1
#

Sequence (76 aa):
MALRTHEIPYIWPQAVEQQVAGLKEEVPEEAKVGRVDLRDLPLVTIDGEDARDFDDAVYCEKNAAAAGVCGSLLLT

Foldseek 3Di:
DPCVVVVPDDDDDPVVVVVCVPDDPDDDPVNCPPDDDCPVPPWDFDDDPPDDDGPWTFDFDADPVDPDRPTPTPTD